Protein AF-A0A7K0V5Z5-F1 (afdb_monomer)

Radius of gyration: 13.54 Å; Cα contacts (8 Å, |Δi|>4): 102; chains: 1; bounding box: 31×23×39 Å

Nearest PDB structures (foldseek):
  4yk4-assembly2_C  TM=2.910E-01  e=9.920E+00  Homo sapiens

Foldseek 3Di:
DPPDDPVRVCVVQVWDADPPFKFTKDWDDDDPVGTDMDTDHDPPIGGDDDDDPDDDDDADDDDAWDFDWDDDPHTDTDTHHD

Structure (mmCIF, N/CA/C/O backbone):
data_AF-A0A7K0V5Z5-F1
#
_entry.id   AF-A0A7K0V5Z5-F1
#
loop_
_atom_site.group_PDB
_atom_site.id
_atom_site.type_symbol
_atom_site.label_atom_id
_atom_site.label_alt_id
_atom_site.label_comp_id
_atom_site.label_asym_id
_atom_site.label_entity_id
_atom_site.label_seq_id
_atom_site.pdbx_PDB_ins_code
_atom_site.Cartn_x
_atom_site.Cartn_y
_atom_site.Cartn_z
_atom_site.occupancy
_atom_site.B_iso_or_equiv
_atom_site.auth_seq_id
_atom_site.auth_comp_id
_atom_site.auth_asym_id
_atom_site.auth_atom_id
_atom_site.pdbx_PDB_model_num
ATOM 1 N N . MET A 1 1 ? -10.455 -8.472 12.028 1.00 53.75 1 MET A N 1
ATOM 2 C CA . MET A 1 1 ? -9.496 -7.648 12.800 1.00 53.75 1 MET A CA 1
ATOM 3 C C . MET A 1 1 ? -10.259 -6.395 13.229 1.00 53.75 1 MET A C 1
ATOM 5 O O . MET A 1 1 ? -9.868 -5.283 12.919 1.00 53.75 1 MET A O 1
ATOM 9 N N . ASP A 1 2 ? -11.416 -6.574 13.874 1.00 59.12 2 ASP A N 1
ATOM 10 C CA . ASP A 1 2 ? -12.509 -5.582 13.786 1.00 59.12 2 ASP A CA 1
ATOM 11 C C . ASP A 1 2 ? -12.530 -4.628 14.989 1.00 59.12 2 ASP A C 1
ATOM 13 O O . ASP A 1 2 ? -13.559 -4.051 15.326 1.00 59.12 2 ASP A O 1
ATOM 17 N N . SER A 1 3 ? -11.397 -4.503 15.682 1.00 78.31 3 SER A N 1
ATOM 18 C CA . SER A 1 3 ? -11.316 -3.839 16.985 1.00 78.31 3 SER A CA 1
ATOM 19 C C . SER A 1 3 ? -10.336 -2.671 17.052 1.00 78.31 3 SER A C 1
ATOM 21 O O . SER A 1 3 ? -10.291 -2.021 18.092 1.00 78.31 3 SER A O 1
ATOM 23 N N . LEU A 1 4 ? -9.546 -2.409 16.005 1.00 90.75 4 LEU A N 1
ATOM 24 C CA . LEU A 1 4 ? -8.568 -1.316 15.992 1.00 90.75 4 LEU A CA 1
ATOM 25 C C . LEU A 1 4 ? -8.964 -0.237 14.981 1.00 90.75 4 LEU A C 1
ATOM 27 O O . LEU A 1 4 ? -9.341 -0.544 13.852 1.00 90.75 4 LEU A O 1
ATOM 31 N N . THR A 1 5 ? -8.854 1.027 15.386 1.00 94.69 5 THR A N 1
ATOM 32 C CA . THR A 1 5 ? -8.945 2.179 14.478 1.00 94.69 5 THR A CA 1
ATOM 33 C C . THR A 1 5 ? -7.678 2.298 13.629 1.00 94.69 5 THR A C 1
ATOM 35 O O . THR A 1 5 ? -6.630 1.767 14.002 1.00 94.69 5 THR A O 1
ATOM 38 N N . ALA A 1 6 ? -7.731 3.051 12.524 1.00 95.38 6 ALA A N 1
ATOM 39 C CA . ALA A 1 6 ? -6.555 3.342 11.700 1.00 95.38 6 ALA A CA 1
ATOM 40 C C . ALA A 1 6 ? -5.384 3.891 12.538 1.00 95.38 6 ALA A C 1
ATOM 42 O O . ALA A 1 6 ? -4.269 3.383 12.460 1.00 95.38 6 ALA A O 1
ATOM 43 N N . ALA A 1 7 ? -5.658 4.854 13.424 1.00 96.19 7 ALA A N 1
ATOM 44 C CA . ALA A 1 7 ? -4.653 5.429 14.318 1.00 96.19 7 ALA A CA 1
ATOM 45 C C . ALA A 1 7 ? -4.030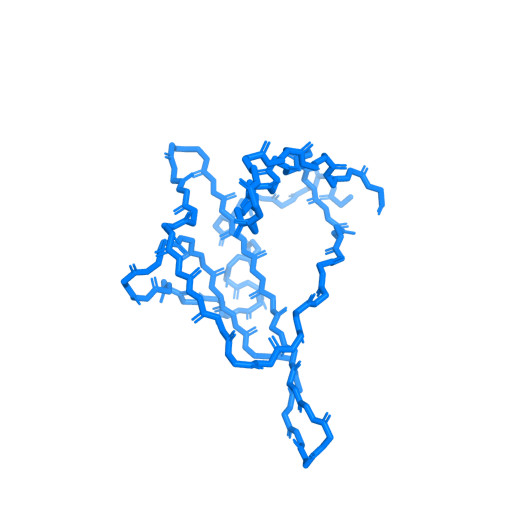 4.397 15.276 1.00 96.19 7 ALA A C 1
ATOM 47 O O . ALA A 1 7 ? -2.826 4.441 15.523 1.00 96.19 7 ALA A O 1
ATOM 48 N N . GLN A 1 8 ? -4.825 3.455 15.800 1.00 97.06 8 GLN A N 1
ATOM 49 C CA . GLN A 1 8 ? -4.305 2.370 16.637 1.00 97.06 8 GLN A CA 1
ATOM 50 C C . GLN A 1 8 ? -3.421 1.421 15.827 1.00 97.06 8 GLN A C 1
ATOM 52 O O . GLN A 1 8 ? -2.337 1.084 16.284 1.00 97.06 8 GLN A O 1
ATOM 57 N N . VAL A 1 9 ? -3.827 1.044 14.610 1.00 96.69 9 VAL A N 1
ATOM 58 C CA . VAL A 1 9 ? -2.996 0.210 13.725 1.00 96.69 9 VAL A CA 1
ATOM 59 C C . VAL A 1 9 ? -1.670 0.903 13.402 1.00 96.69 9 VAL A C 1
ATOM 61 O O . VAL A 1 9 ? -0.618 0.277 13.512 1.00 96.69 9 VAL A O 1
ATOM 64 N N . CYS A 1 10 ? -1.694 2.200 13.076 1.00 97.50 10 CYS A N 1
ATOM 65 C CA . CYS A 1 10 ? -0.476 2.974 12.841 1.00 97.50 10 CYS A CA 1
ATOM 66 C C . CYS A 1 10 ? 0.447 2.989 14.063 1.00 97.50 10 CYS A C 1
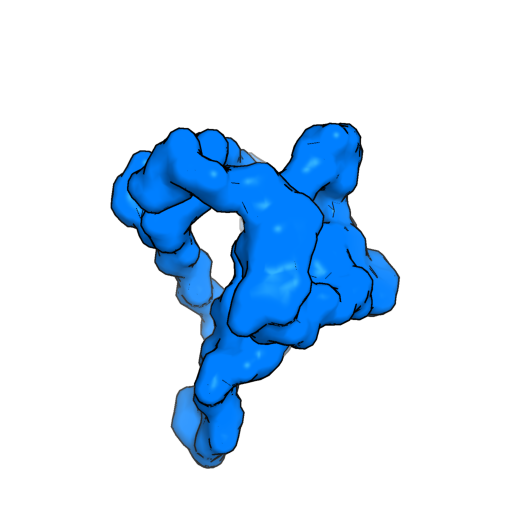ATOM 68 O O . CYS A 1 10 ? 1.654 2.833 13.906 1.00 97.50 10 CYS A O 1
ATOM 70 N N . ALA A 1 11 ? -0.101 3.146 15.270 1.00 97.38 11 ALA A N 1
ATOM 71 C CA . ALA A 1 11 ? 0.689 3.138 16.497 1.00 97.38 11 ALA A CA 1
ATOM 72 C C . ALA A 1 11 ? 1.306 1.757 16.785 1.00 97.38 11 ALA A C 1
ATOM 74 O O . ALA A 1 11 ? 2.501 1.672 17.056 1.00 97.38 11 ALA A O 1
ATOM 75 N N . GLU A 1 12 ? 0.519 0.683 16.682 1.00 96.81 12 GLU A N 1
ATOM 76 C CA . GLU A 1 12 ? 0.967 -0.695 16.944 1.00 96.81 12 GLU A CA 1
ATOM 77 C C . GLU A 1 12 ? 2.029 -1.167 15.937 1.00 96.81 12 GLU A C 1
ATOM 79 O O . GLU A 1 12 ? 2.976 -1.861 16.302 1.00 96.81 12 GLU 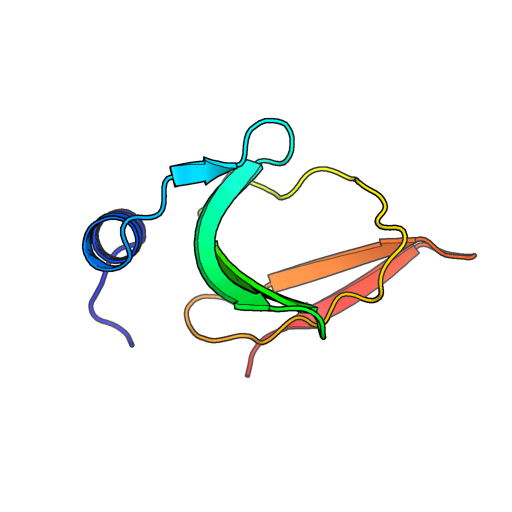A O 1
ATOM 84 N N . LEU A 1 13 ? 1.896 -0.772 14.666 1.00 96.50 13 LEU A N 1
ATOM 85 C CA . LEU A 1 13 ? 2.823 -1.148 13.592 1.00 96.50 13 LEU A CA 1
ATOM 86 C C . LEU A 1 13 ? 3.916 -0.099 13.329 1.00 96.50 13 LEU A C 1
ATOM 88 O O . LEU A 1 13 ? 4.723 -0.279 12.420 1.00 96.50 13 LEU A O 1
ATOM 92 N N . ASN A 1 14 ? 3.957 0.981 14.117 1.00 97.38 14 ASN A N 1
ATOM 93 C CA . ASN A 1 14 ? 4.875 2.110 13.951 1.00 97.38 14 ASN A CA 1
ATOM 94 C C . ASN A 1 14 ? 4.876 2.702 12.522 1.00 97.38 14 ASN A C 1
ATOM 96 O O . ASN A 1 14 ? 5.931 3.028 11.971 1.00 97.38 14 ASN A O 1
ATOM 100 N N . LEU A 1 15 ? 3.691 2.829 11.916 1.00 98.31 15 LEU A N 1
ATOM 101 C CA . LEU A 1 15 ? 3.539 3.390 10.574 1.00 98.31 15 LEU A CA 1
ATOM 102 C C . LEU A 1 15 ? 3.737 4.906 10.594 1.00 98.31 15 LEU A C 1
ATOM 104 O O . LEU A 1 15 ? 3.289 5.597 11.510 1.00 98.31 15 LEU A O 1
ATOM 108 N N . GLN A 1 16 ? 4.369 5.423 9.549 1.00 98.12 16 GLN A N 1
ATOM 109 C CA . GLN A 1 16 ? 4.631 6.845 9.343 1.00 98.12 16 GLN A CA 1
ATOM 110 C C . GLN A 1 16 ? 3.990 7.310 8.031 1.00 98.12 16 GLN A C 1
ATOM 112 O O . GLN A 1 16 ? 3.762 6.477 7.154 1.00 98.12 16 GLN A O 1
ATOM 117 N N . PRO A 1 17 ? 3.702 8.609 7.857 1.00 97.62 17 PRO A N 1
ATOM 118 C CA . PRO A 1 17 ? 3.207 9.118 6.581 1.00 97.62 17 PRO A CA 1
ATOM 119 C C . PRO A 1 17 ? 4.158 8.776 5.426 1.00 97.62 17 PRO A C 1
ATOM 121 O O . PRO A 1 17 ? 5.378 8.900 5.570 1.00 97.62 17 PRO A O 1
ATOM 124 N N . LEU A 1 18 ? 3.609 8.352 4.287 1.00 97.06 18 LEU A N 1
ATOM 125 C CA . LEU A 1 18 ? 4.377 8.127 3.063 1.00 97.06 18 LEU A CA 1
ATOM 126 C C . LEU A 1 18 ? 4.451 9.433 2.262 1.00 97.06 18 LEU A C 1
ATOM 128 O O . LEU A 1 18 ? 3.488 9.856 1.619 1.00 97.06 18 LEU A O 1
ATOM 132 N N . GLU A 1 19 ? 5.590 10.116 2.362 1.00 94.19 19 GLU A N 1
ATOM 133 C CA . GLU A 1 19 ? 5.789 11.432 1.754 1.00 94.19 19 GLU A CA 1
ATOM 134 C C . GLU A 1 19 ? 5.698 11.367 0.222 1.00 94.19 19 GLU A C 1
ATOM 136 O O . GLU A 1 19 ? 6.369 10.565 -0.419 1.00 94.19 19 GLU A O 1
ATOM 141 N N . GLY A 1 20 ? 4.871 12.235 -0.366 1.00 91.31 20 GLY A N 1
ATOM 142 C CA . GLY A 1 20 ? 4.699 12.348 -1.819 1.00 91.31 20 GLY A CA 1
ATOM 143 C C . GLY A 1 20 ? 3.642 11.420 -2.424 1.00 91.31 20 GLY A C 1
ATOM 144 O O . GLY A 1 20 ? 3.113 11.751 -3.483 1.00 91.31 20 GLY A O 1
ATOM 145 N N . GLU A 1 21 ? 3.279 10.330 -1.742 1.00 93.94 21 GLU A N 1
ATOM 146 C CA . GLU A 1 21 ? 2.288 9.364 -2.236 1.00 93.94 21 GLU A CA 1
ATOM 147 C C . GLU A 1 21 ? 0.973 9.394 -1.452 1.00 93.94 21 GLU A C 1
ATOM 149 O O . GLU A 1 21 ? -0.075 9.228 -2.057 1.00 93.94 21 GLU A O 1
ATOM 154 N N . GLY A 1 22 ? 0.993 9.658 -0.144 1.00 96.19 22 GLY A N 1
ATOM 155 C CA . GLY A 1 22 ? -0.198 9.545 0.706 1.00 96.19 22 GLY A CA 1
ATOM 156 C C . GLY A 1 22 ? -0.327 8.163 1.349 1.00 96.19 22 GLY A C 1
ATOM 157 O O . GLY A 1 22 ? 0.348 7.207 0.970 1.00 96.19 22 GLY A O 1
ATOM 158 N N . GLY A 1 23 ? -1.166 8.064 2.377 1.00 97.62 23 GLY A N 1
ATOM 159 C CA . GLY A 1 23 ? -1.232 6.908 3.260 1.00 97.62 23 GLY A CA 1
ATOM 160 C C . GLY A 1 23 ? -0.115 6.852 4.308 1.00 97.62 23 GLY A C 1
ATOM 161 O O . GLY A 1 23 ? 0.739 7.732 4.450 1.00 97.62 23 GLY A O 1
ATOM 162 N N . MET A 1 24 ? -0.157 5.774 5.080 1.00 98.38 24 MET A N 1
ATOM 163 C CA . MET A 1 24 ? 0.744 5.439 6.173 1.00 98.38 24 MET A CA 1
ATOM 164 C C . MET A 1 24 ? 1.478 4.154 5.815 1.00 98.38 24 MET A C 1
ATOM 166 O O . MET A 1 24 ? 0.858 3.193 5.363 1.00 98.38 24 MET A O 1
ATOM 170 N N . TRP A 1 25 ? 2.782 4.102 6.057 1.00 98.31 25 TRP A N 1
ATOM 171 C CA . TRP A 1 25 ? 3.602 2.957 5.691 1.00 98.31 25 TRP A CA 1
ATOM 172 C C . TRP A 1 25 ? 4.604 2.570 6.779 1.00 98.31 25 TRP A C 1
ATOM 174 O O . TRP A 1 25 ? 4.955 3.371 7.646 1.00 98.31 25 TRP A O 1
ATOM 184 N N . GLY A 1 26 ? 5.088 1.331 6.720 1.00 97.75 26 GLY A N 1
ATOM 185 C CA . GLY A 1 26 ? 6.173 0.855 7.576 1.00 97.75 26 GLY A CA 1
ATOM 186 C C . GLY A 1 26 ? 6.818 -0.421 7.029 1.00 97.75 26 GLY A C 1
ATOM 187 O O . GLY A 1 26 ? 6.106 -1.282 6.514 1.00 97.75 26 GLY A O 1
ATOM 188 N N . PRO A 1 27 ? 8.150 -0.579 7.107 1.00 96.69 27 PRO A N 1
ATOM 189 C CA . PRO A 1 27 ? 8.842 -1.734 6.543 1.00 96.69 27 PRO A CA 1
ATOM 190 C C . PRO A 1 27 ? 8.608 -3.010 7.364 1.00 96.69 27 PRO A C 1
ATOM 192 O O . PRO A 1 27 ? 8.643 -2.985 8.592 1.00 96.69 27 PRO A O 1
ATOM 195 N N . ILE A 1 28 ? 8.448 -4.143 6.677 1.00 95.62 28 ILE A N 1
ATOM 196 C CA . ILE A 1 28 ? 8.357 -5.481 7.284 1.00 95.62 28 ILE A CA 1
ATOM 197 C C . ILE A 1 28 ? 9.686 -6.223 7.116 1.00 95.62 28 ILE A C 1
ATOM 199 O O . ILE A 1 28 ? 10.273 -6.702 8.084 1.00 95.62 28 ILE A O 1
ATOM 203 N N . ASN A 1 29 ? 10.175 -6.316 5.877 1.00 94.31 29 ASN A N 1
ATOM 204 C CA . ASN A 1 29 ? 11.430 -6.981 5.535 1.00 94.31 29 ASN A CA 1
ATOM 205 C C . ASN A 1 29 ? 12.078 -6.310 4.317 1.00 94.31 29 ASN A C 1
ATOM 207 O O . ASN A 1 29 ? 11.377 -5.840 3.421 1.00 94.31 29 ASN A O 1
ATOM 211 N N . ARG A 1 30 ? 13.413 -6.315 4.264 1.00 95.50 30 ARG A N 1
ATOM 212 C CA . ARG A 1 30 ? 14.207 -5.865 3.117 1.00 95.50 30 ARG A CA 1
ATOM 213 C C . ARG A 1 30 ? 15.470 -6.709 3.005 1.00 95.50 30 ARG A C 1
ATOM 215 O O . ARG A 1 30 ? 16.258 -6.768 3.944 1.00 95.50 30 ARG A O 1
ATOM 222 N N . ASN A 1 31 ? 15.662 -7.345 1.858 1.00 94.31 31 ASN A N 1
ATOM 223 C CA . ASN A 1 31 ? 16.846 -8.136 1.545 1.00 94.31 31 ASN A CA 1
ATOM 224 C C . ASN A 1 31 ? 17.197 -8.014 0.051 1.00 94.31 31 ASN A C 1
ATOM 226 O O . ASN A 1 31 ? 16.592 -7.229 -0.676 1.00 94.31 31 ASN A O 1
ATOM 230 N N . GLU A 1 32 ? 18.189 -8.779 -0.400 1.00 94.06 32 GLU A N 1
ATOM 231 C CA . GLU A 1 32 ? 18.669 -8.753 -1.790 1.00 94.06 32 GLU A CA 1
ATOM 232 C C . GLU A 1 32 ? 17.619 -9.208 -2.815 1.00 94.06 32 GLU A C 1
ATOM 234 O O . GLU A 1 32 ? 17.727 -8.875 -3.989 1.00 94.06 32 GLU A O 1
ATOM 239 N N . SER A 1 33 ? 16.608 -9.970 -2.393 1.00 92.38 33 SER A N 1
ATOM 240 C CA . SER A 1 33 ? 15.551 -10.487 -3.269 1.00 92.38 33 SER A CA 1
ATOM 241 C C . SER A 1 33 ? 14.318 -9.587 -3.331 1.00 92.38 33 SER A C 1
ATOM 243 O O . SER A 1 33 ? 13.451 -9.821 -4.167 1.00 92.38 33 SER A O 1
ATOM 245 N N . GLY A 1 34 ? 14.209 -8.588 -2.452 1.00 93.56 34 GLY A N 1
ATOM 246 C CA . GLY A 1 34 ? 13.083 -7.664 -2.446 1.00 93.56 34 GLY A CA 1
ATOM 247 C C . GLY A 1 34 ? 12.799 -7.047 -1.083 1.00 93.56 34 GLY A C 1
ATOM 248 O O . GLY A 1 34 ? 13.547 -7.195 -0.110 1.00 93.56 34 GLY A O 1
ATOM 249 N N . ASN A 1 35 ? 11.686 -6.327 -1.019 1.00 95.62 35 ASN A N 1
ATOM 250 C CA . ASN A 1 35 ? 11.212 -5.690 0.196 1.00 95.62 35 ASN A CA 1
ATOM 251 C C . ASN A 1 35 ? 9.691 -5.835 0.340 1.00 95.62 35 ASN A C 1
ATOM 253 O O . ASN A 1 35 ? 9.001 -6.258 -0.581 1.00 95.62 35 ASN A O 1
ATOM 257 N N . SER A 1 36 ? 9.198 -5.566 1.544 1.00 97.38 36 SER A N 1
ATOM 258 C CA . SER A 1 36 ? 7.775 -5.591 1.875 1.00 97.38 36 SER A CA 1
ATOM 259 C C . SER A 1 36 ? 7.487 -4.539 2.932 1.00 97.38 36 SER A C 1
ATOM 261 O O . SER A 1 36 ? 8.305 -4.310 3.832 1.00 97.38 36 SER A O 1
ATOM 263 N N . ILE A 1 37 ? 6.320 -3.920 2.821 1.00 97.69 37 ILE A N 1
ATOM 264 C CA . ILE A 1 37 ? 5.841 -2.881 3.725 1.00 97.69 37 ILE A CA 1
ATOM 265 C C . ILE A 1 37 ? 4.411 -3.203 4.156 1.00 97.69 37 ILE A C 1
ATOM 267 O O . ILE A 1 37 ? 3.680 -3.901 3.453 1.00 97.69 37 ILE A O 1
ATOM 271 N N . TYR A 1 38 ? 4.003 -2.665 5.298 1.00 98.12 38 TYR A N 1
ATOM 272 C CA . TYR A 1 38 ? 2.601 -2.369 5.538 1.00 98.12 38 TYR A CA 1
ATOM 273 C C . TYR A 1 38 ? 2.265 -1.043 4.870 1.00 98.12 38 TYR A C 1
ATOM 275 O O . TYR A 1 38 ? 3.058 -0.104 4.936 1.00 98.12 38 TYR A O 1
ATOM 283 N N . PHE A 1 39 ? 1.075 -0.975 4.284 1.00 97.94 39 PHE A N 1
ATOM 284 C CA . PHE A 1 39 ? 0.466 0.246 3.781 1.00 97.94 39 PHE A CA 1
ATOM 285 C C . PHE A 1 39 ? -0.966 0.338 4.316 1.00 97.94 39 PHE A C 1
ATOM 287 O O . PHE A 1 39 ? -1.699 -0.653 4.318 1.00 97.94 39 PHE A O 1
ATOM 294 N N . LEU A 1 40 ? -1.354 1.515 4.799 1.00 97.69 40 LEU A N 1
ATOM 295 C CA . LEU A 1 40 ? -2.676 1.803 5.341 1.00 97.69 40 LEU A CA 1
ATOM 296 C C . LEU A 1 40 ? -3.127 3.182 4.868 1.00 97.69 40 LEU A C 1
ATOM 298 O O . LEU A 1 40 ? -2.359 4.134 4.904 1.00 97.69 40 LEU A O 1
ATOM 302 N N . MET A 1 41 ? -4.396 3.315 4.502 1.00 96.31 41 MET A N 1
ATOM 303 C CA . MET A 1 41 ? -5.017 4.605 4.202 1.00 96.31 41 MET A CA 1
ATOM 304 C C . MET A 1 41 ? -6.408 4.680 4.832 1.00 96.31 41 MET A C 1
ATOM 306 O O . MET A 1 41 ? -7.073 3.658 5.018 1.00 96.31 41 ME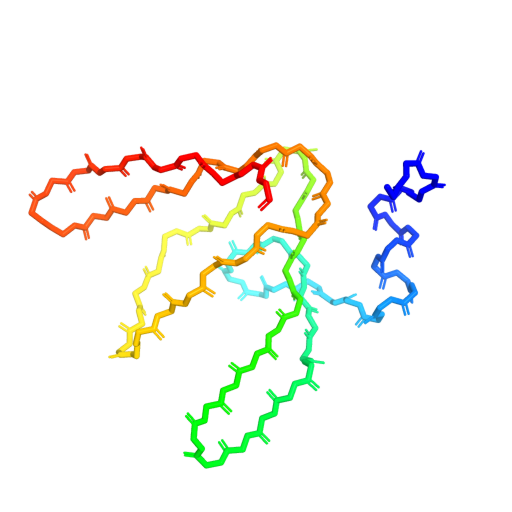T A O 1
ATOM 310 N N . GLU A 1 42 ? -6.846 5.890 5.164 1.00 95.19 42 GLU A N 1
ATOM 311 C CA . GLU A 1 42 ? -8.175 6.178 5.705 1.00 95.19 42 GLU A CA 1
ATOM 312 C C . GLU A 1 42 ? -8.791 7.340 4.919 1.00 95.19 42 GLU A C 1
ATOM 314 O O . GLU A 1 42 ? -8.110 8.308 4.594 1.00 95.19 42 GLU A O 1
ATOM 319 N N . SER A 1 43 ? -10.086 7.258 4.604 1.00 94.31 43 SER A N 1
ATOM 320 C CA . SER A 1 43 ? -10.785 8.321 3.873 1.00 94.31 43 SER A CA 1
ATOM 321 C C . SER A 1 43 ? -10.648 9.673 4.596 1.00 94.31 43 SER A C 1
ATOM 323 O O . SER A 1 43 ? -10.913 9.737 5.797 1.00 94.31 43 SER A O 1
ATOM 325 N N . PRO A 1 44 ? -10.350 10.776 3.884 1.00 9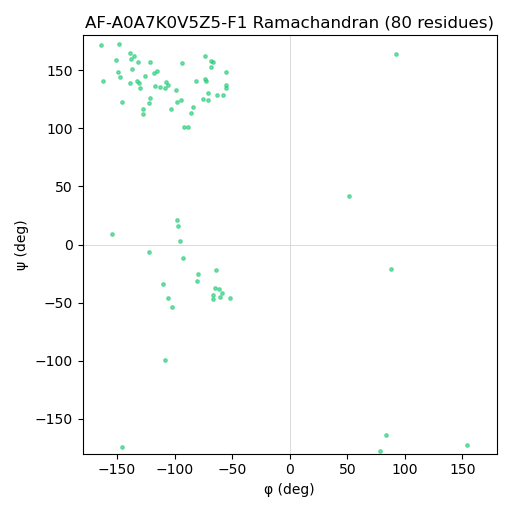5.00 44 PRO A N 1
ATOM 326 C CA . PRO A 1 44 ? -10.393 10.926 2.424 1.00 95.00 44 PRO A CA 1
ATOM 327 C C . PRO A 1 44 ? -9.038 10.742 1.710 1.00 95.00 44 PRO A C 1
ATOM 329 O O . PRO A 1 44 ? -8.906 11.183 0.570 1.00 95.00 44 PRO A O 1
ATOM 332 N N . ASP A 1 45 ? -8.038 10.156 2.369 1.00 95.94 45 ASP A N 1
ATOM 333 C CA . ASP A 1 45 ? -6.695 9.977 1.811 1.00 95.94 45 ASP A CA 1
ATOM 334 C C . ASP A 1 45 ? -6.663 8.958 0.655 1.00 95.94 45 ASP A C 1
ATOM 336 O O . ASP A 1 45 ? -7.551 8.108 0.527 1.00 95.94 45 ASP A O 1
ATOM 340 N N . PHE A 1 46 ? -5.638 9.046 -0.192 1.00 96.75 46 PHE A N 1
ATOM 341 C CA . PHE A 1 46 ? -5.417 8.148 -1.327 1.00 96.75 46 PHE A CA 1
ATOM 342 C C . PHE A 1 46 ? -3.923 8.019 -1.647 1.00 96.75 46 PHE A C 1
ATOM 344 O O . PHE A 1 46 ? -3.139 8.901 -1.315 1.00 96.75 46 PHE A O 1
ATOM 351 N N . SER A 1 47 ? -3.541 6.938 -2.336 1.00 97.25 47 SER A N 1
ATOM 352 C CA . SER A 1 47 ? -2.198 6.801 -2.915 1.00 97.25 47 SER A CA 1
ATOM 353 C C . SER A 1 47 ? -2.146 7.501 -4.276 1.00 97.25 47 SER A C 1
ATOM 355 O O . SER A 1 47 ? -2.904 7.169 -5.192 1.00 97.25 47 SER A O 1
ATOM 357 N N . ALA A 1 48 ? -1.298 8.519 -4.392 1.00 97.19 48 ALA A N 1
ATOM 358 C CA . ALA A 1 48 ? -1.078 9.286 -5.603 1.00 97.19 48 ALA A CA 1
ATOM 359 C C . ALA A 1 48 ? -0.376 8.446 -6.676 1.00 97.19 48 ALA A C 1
ATOM 361 O O . ALA A 1 48 ? 0.388 7.527 -6.388 1.00 97.19 48 ALA A O 1
ATOM 362 N N . TRP A 1 49 ? -0.622 8.799 -7.936 1.00 97.06 49 TRP A N 1
ATOM 363 C CA . TRP A 1 49 ? -0.031 8.120 -9.083 1.0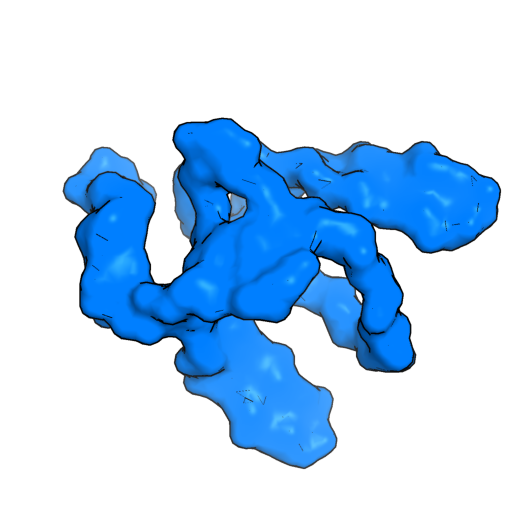0 97.06 49 TRP A CA 1
ATOM 364 C C . TRP A 1 49 ? 1.496 8.137 -9.039 1.00 97.06 49 TRP A C 1
ATOM 366 O O . TRP A 1 49 ? 2.111 9.200 -8.961 1.00 97.06 49 TRP A O 1
ATOM 376 N N . HIS A 1 50 ? 2.089 6.960 -9.184 1.00 95.50 50 HIS A N 1
ATOM 377 C CA . HIS A 1 50 ? 3.524 6.769 -9.312 1.00 95.50 50 HIS A CA 1
ATOM 378 C C . HIS A 1 50 ? 3.809 5.552 -10.201 1.00 95.50 50 HIS A C 1
ATOM 380 O O . HIS A 1 50 ? 2.899 4.838 -10.625 1.00 95.50 50 HIS A O 1
ATOM 386 N N . VAL A 1 51 ? 5.083 5.359 -10.534 1.00 94.62 51 VAL A N 1
ATOM 387 C CA . VAL A 1 51 ? 5.570 4.224 -11.319 1.00 94.62 51 VAL A CA 1
ATOM 388 C C . VAL A 1 51 ? 6.789 3.639 -10.619 1.00 94.62 51 VAL A C 1
ATOM 390 O O . VAL A 1 51 ? 7.612 4.388 -10.093 1.00 94.62 51 VAL A O 1
ATOM 393 N N . LEU A 1 52 ? 6.892 2.314 -10.621 1.00 92.25 52 LEU A N 1
ATOM 394 C CA . LEU A 1 52 ? 8.025 1.566 -10.084 1.00 92.25 52 LEU A CA 1
ATOM 395 C C . LEU A 1 52 ? 8.731 0.830 -11.225 1.00 92.25 52 LEU A C 1
ATOM 397 O O . LEU A 1 52 ? 8.098 0.455 -12.215 1.00 92.25 52 LEU A O 1
ATOM 401 N N . GLU A 1 53 ? 10.044 0.639 -11.099 1.00 94.00 53 GLU A N 1
ATOM 402 C CA . GLU A 1 53 ? 10.809 -0.186 -12.045 1.00 94.00 53 GLU A CA 1
ATOM 403 C C . GLU A 1 53 ? 10.629 -1.682 -11.739 1.00 94.00 53 GLU A C 1
ATOM 405 O O . GLU A 1 53 ? 10.744 -2.534 -12.622 1.00 94.00 53 GLU A O 1
ATOM 410 N N . GLU A 1 54 ? 10.320 -2.004 -10.485 1.00 92.81 54 GLU A N 1
ATOM 411 C CA . GLU A 1 54 ? 10.090 -3.350 -9.987 1.00 92.81 54 GLU A CA 1
ATOM 412 C C . GLU A 1 54 ? 8.609 -3.750 -10.018 1.00 92.81 54 GLU A C 1
ATOM 414 O O . GLU A 1 54 ? 7.697 -2.927 -9.962 1.00 92.81 54 GLU A O 1
ATOM 419 N N . SER A 1 55 ? 8.355 -5.061 -10.065 1.00 94.00 55 SER A N 1
ATOM 420 C CA . SER A 1 55 ? 7.003 -5.591 -9.886 1.00 94.00 55 SER A CA 1
ATOM 421 C C . SER A 1 55 ? 6.553 -5.447 -8.437 1.00 94.00 55 SER A C 1
ATOM 423 O O . SER A 1 55 ? 7.235 -5.906 -7.521 1.00 94.00 55 SER A O 1
ATOM 425 N N . GLU A 1 56 ? 5.361 -4.898 -8.243 1.00 95.69 56 GLU A N 1
ATOM 426 C CA . GLU A 1 56 ? 4.732 -4.769 -6.935 1.00 95.69 56 GLU A CA 1
ATOM 427 C C . GLU A 1 56 ? 3.573 -5.762 -6.789 1.00 95.69 56 GLU A C 1
ATOM 429 O O . GLU A 1 56 ? 2.806 -6.004 -7.721 1.00 95.69 56 GLU A O 1
ATOM 434 N N . THR A 1 57 ? 3.445 -6.373 -5.611 1.00 95.38 57 THR A N 1
ATOM 435 C CA . THR A 1 57 ? 2.344 -7.287 -5.284 1.00 95.38 57 THR A CA 1
ATOM 436 C C . THR A 1 57 ? 1.588 -6.767 -4.074 1.00 95.38 57 THR A C 1
ATOM 438 O O . THR A 1 57 ? 2.170 -6.567 -3.012 1.00 95.38 57 THR A O 1
ATOM 441 N N . TRP A 1 58 ? 0.273 -6.624 -4.225 1.00 96.62 58 TRP A N 1
ATOM 442 C CA . TRP A 1 58 ? -0.621 -6.170 -3.167 1.00 96.62 58 TRP A CA 1
ATOM 443 C C . TRP A 1 58 ? -1.324 -7.350 -2.492 1.00 96.62 58 TRP A C 1
ATOM 445 O O . TRP A 1 58 ? -1.881 -8.222 -3.162 1.00 96.62 58 TRP A O 1
ATOM 455 N N . LEU A 1 59 ? -1.340 -7.352 -1.158 1.00 95.94 59 LEU A N 1
ATOM 456 C CA . LEU A 1 59 ? -2.084 -8.307 -0.338 1.00 95.94 59 LEU A CA 1
ATOM 457 C C . LEU A 1 59 ? -3.041 -7.540 0.579 1.00 95.94 59 LEU A C 1
ATOM 459 O O . LEU A 1 59 ? -2.608 -6.702 1.368 1.00 95.94 59 LEU A O 1
ATOM 463 N N . HIS A 1 60 ? -4.341 -7.825 0.484 1.00 96.19 60 HIS A N 1
ATOM 464 C CA . HIS A 1 60 ? -5.329 -7.251 1.399 1.00 96.19 60 HIS A CA 1
ATOM 465 C C . HIS A 1 60 ? -5.233 -7.962 2.754 1.00 96.19 60 HIS A C 1
ATOM 467 O O . HIS A 1 60 ? -5.280 -9.186 2.816 1.00 96.19 60 HIS A O 1
ATOM 473 N N . ILE A 1 61 ? -5.041 -7.201 3.834 1.00 94.38 61 ILE A N 1
ATOM 474 C CA . ILE A 1 61 ? -4.872 -7.760 5.188 1.00 94.38 61 ILE A CA 1
ATOM 475 C C . ILE A 1 61 ? -6.129 -7.556 6.038 1.00 94.38 61 ILE A C 1
ATOM 477 O O . ILE A 1 61 ? -6.557 -8.463 6.753 1.00 94.38 61 ILE A O 1
ATOM 481 N N . ALA A 1 62 ? -6.698 -6.350 6.016 1.00 93.62 62 ALA A N 1
ATOM 482 C CA . ALA A 1 62 ? -7.836 -5.967 6.843 1.00 93.62 62 ALA A CA 1
ATOM 483 C C . ALA A 1 62 ? -8.494 -4.682 6.318 1.00 93.62 62 ALA A C 1
ATOM 485 O O . ALA A 1 62 ? -7.947 -3.988 5.463 1.00 93.62 62 ALA A O 1
ATOM 486 N N . GLY A 1 63 ? -9.648 -4.334 6.892 1.00 93.44 63 GLY A N 1
ATOM 487 C CA . GLY A 1 63 ? -10.359 -3.094 6.588 1.00 93.44 63 GLY A CA 1
ATOM 488 C C . GLY A 1 63 ? -11.249 -3.190 5.350 1.00 93.44 63 GLY A C 1
ATOM 489 O O . GLY A 1 63 ? -11.605 -4.277 4.894 1.00 93.44 63 GLY A O 1
ATOM 490 N N . ALA A 1 64 ? -11.655 -2.028 4.839 1.00 94.56 64 ALA A N 1
ATOM 491 C CA . ALA A 1 64 ? -12.481 -1.941 3.641 1.00 94.56 64 ALA A CA 1
ATOM 492 C C . ALA A 1 64 ? -11.717 -2.429 2.391 1.00 94.56 64 ALA A C 1
ATOM 494 O O . ALA A 1 64 ? -10.483 -2.409 2.375 1.00 94.56 64 ALA A O 1
ATOM 495 N N . PRO A 1 65 ? -12.428 -2.856 1.332 1.00 96.00 65 PRO A N 1
ATOM 496 C CA . PRO A 1 65 ? -11.816 -3.104 0.034 1.00 96.00 65 PRO A CA 1
ATOM 497 C C . PRO A 1 65 ? -11.062 -1.887 -0.510 1.00 96.00 65 PRO A C 1
ATOM 499 O O . PRO A 1 65 ? -11.482 -0.748 -0.302 1.00 96.00 65 PRO A O 1
ATOM 502 N N . VAL A 1 66 ? -9.999 -2.137 -1.272 1.00 95.94 66 VAL A N 1
ATOM 503 C CA . VAL A 1 66 ? -9.208 -1.104 -1.954 1.00 95.94 66 VAL A CA 1
ATOM 504 C C . VAL A 1 66 ? -9.463 -1.163 -3.455 1.00 95.94 66 VAL A C 1
ATOM 506 O O . VAL A 1 66 ? -9.442 -2.241 -4.046 1.00 95.94 66 VAL A O 1
ATOM 509 N N . ALA A 1 67 ? -9.677 -0.000 -4.071 1.00 97.31 67 ALA A N 1
ATOM 510 C CA . ALA A 1 67 ? -9.688 0.152 -5.521 1.00 97.31 67 ALA A CA 1
ATOM 511 C C . ALA A 1 67 ? -8.279 0.524 -6.007 1.00 97.31 67 ALA A C 1
ATOM 513 O O . ALA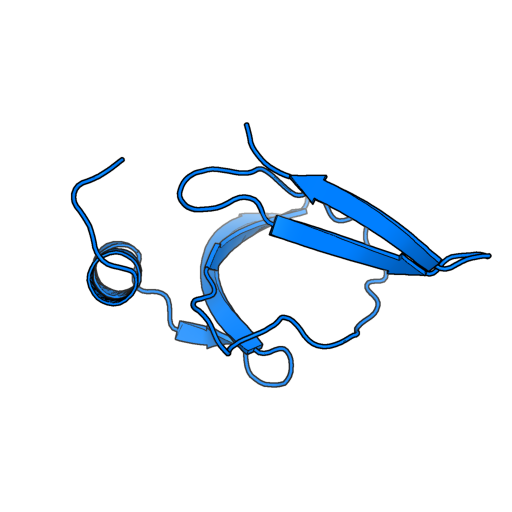 A 1 67 ? -7.863 1.679 -5.898 1.00 97.31 67 ALA A O 1
ATOM 514 N N . LEU A 1 68 ? -7.547 -0.453 -6.537 1.00 96.88 68 LEU A N 1
ATOM 515 C CA . LEU A 1 68 ? -6.235 -0.246 -7.136 1.00 96.88 68 LEU A CA 1
ATOM 516 C C . LEU A 1 68 ? -6.418 0.166 -8.598 1.00 96.88 68 LEU A C 1
ATOM 518 O O . LEU A 1 68 ? -6.907 -0.614 -9.415 1.00 96.88 68 LEU A O 1
ATOM 522 N N . HIS A 1 69 ? -6.048 1.403 -8.907 1.00 97.56 69 HIS A N 1
ATOM 523 C CA . HIS A 1 69 ? -6.107 1.938 -10.260 1.00 97.56 69 HIS A CA 1
ATOM 524 C C . HIS A 1 69 ? -4.737 1.757 -10.913 1.00 97.56 69 HIS A C 1
ATOM 526 O O . HIS A 1 69 ? -3.736 2.214 -10.370 1.00 97.56 69 HIS A O 1
ATOM 532 N N . THR A 1 70 ? -4.681 1.103 -12.069 1.00 96.94 70 THR A N 1
ATOM 533 C CA . THR A 1 70 ? -3.434 0.864 -12.810 1.00 96.94 70 THR A CA 1
ATOM 534 C C . THR A 1 70 ? -3.570 1.365 -14.237 1.00 96.94 70 THR A C 1
ATOM 536 O O . THR A 1 70 ? -4.645 1.278 -14.829 1.00 96.94 70 THR A O 1
ATOM 539 N N . ILE A 1 71 ? -2.486 1.894 -14.803 1.00 95.75 71 ILE A N 1
ATOM 540 C CA . ILE A 1 71 ? -2.446 2.348 -16.196 1.00 95.75 71 ILE A CA 1
ATOM 541 C C . ILE A 1 71 ? -1.252 1.681 -16.873 1.00 95.75 71 ILE A C 1
ATOM 543 O O . ILE A 1 71 ? -0.109 1.985 -16.548 1.00 95.75 71 ILE A O 1
ATOM 547 N N . ASP A 1 72 ? -1.540 0.792 -17.821 1.00 89.50 72 ASP A N 1
ATOM 548 C CA . ASP A 1 72 ? -0.580 0.362 -18.843 1.00 89.50 72 ASP A CA 1
ATOM 549 C C . ASP A 1 72 ? -1.031 0.968 -20.181 1.00 89.50 72 ASP A C 1
ATOM 551 O O . ASP A 1 72 ? -0.883 2.169 -20.406 1.00 89.50 72 ASP A O 1
ATOM 555 N N . GLN A 1 73 ? -1.716 0.196 -21.027 1.00 93.56 73 GLN A N 1
ATOM 556 C CA . GLN A 1 73 ? -2.316 0.723 -22.258 1.00 93.56 73 GLN A CA 1
ATOM 557 C C . GLN A 1 73 ? -3.650 1.437 -22.010 1.00 93.56 73 GLN A C 1
ATOM 559 O O . GLN A 1 73 ? -3.999 2.370 -22.731 1.00 93.56 73 GLN A O 1
ATOM 564 N N . ASN A 1 74 ? -4.402 0.990 -21.001 1.00 96.19 74 ASN A N 1
ATOM 565 C CA . ASN A 1 74 ? -5.690 1.541 -20.588 1.00 96.19 74 ASN A CA 1
ATOM 566 C C . ASN A 1 74 ? -5.731 1.674 -19.063 1.00 96.19 74 ASN A C 1
ATOM 568 O O . ASN A 1 74 ? -4.959 1.023 -18.360 1.00 96.19 74 ASN A O 1
ATOM 572 N N . LEU A 1 75 ? -6.665 2.487 -18.561 1.00 96.88 75 LEU A N 1
ATOM 573 C CA . LEU A 1 75 ? -6.998 2.502 -17.140 1.00 96.88 75 LEU A CA 1
ATOM 574 C C . LEU A 1 75 ? -7.736 1.212 -16.772 1.00 96.88 75 LEU A C 1
ATOM 576 O O . LEU A 1 75 ? -8.797 0.917 -17.325 1.00 96.88 75 LEU A O 1
ATOM 580 N N . GLU A 1 76 ? -7.207 0.506 -15.786 1.00 97.50 76 GLU A N 1
ATOM 581 C CA . GLU A 1 76 ? -7.830 -0.649 -15.156 1.00 97.50 76 GLU A CA 1
ATOM 582 C C . GLU A 1 76 ? -8.076 -0.362 -13.674 1.00 97.50 76 GLU A C 1
ATOM 584 O O . GLU A 1 76 ? -7.331 0.382 -13.033 1.00 97.50 76 GLU A O 1
ATOM 589 N N . ILE A 1 77 ? -9.148 -0.940 -13.130 1.00 97.38 77 ILE A N 1
ATOM 590 C CA . ILE A 1 77 ? -9.510 -0.802 -11.719 1.00 97.38 77 ILE A CA 1
ATOM 591 C C . ILE A 1 77 ? -9.699 -2.197 -11.141 1.00 97.38 77 ILE A C 1
ATOM 593 O O . ILE A 1 77 ? -10.610 -2.928 -11.532 1.00 97.38 77 ILE A O 1
ATOM 597 N N . HIS A 1 78 ? -8.854 -2.541 -10.178 1.00 96.06 78 HIS A N 1
ATOM 598 C CA . HIS A 1 78 ? -8.874 -3.813 -9.468 1.00 96.06 78 HIS A CA 1
ATOM 599 C C . HIS A 1 78 ? -9.434 -3.601 -8.064 1.00 96.06 78 HIS A C 1
ATOM 601 O O . HIS A 1 78 ? -9.088 -2.634 -7.392 1.00 96.06 78 HIS A O 1
ATOM 607 N N . THR A 1 79 ? -10.304 -4.494 -7.592 1.00 97.50 79 THR A N 1
ATOM 608 C CA . THR A 1 79 ? -10.790 -4.457 -6.202 1.00 97.50 79 THR A CA 1
ATOM 609 C C . THR A 1 79 ? -10.089 -5.519 -5.364 1.00 97.50 79 THR A C 1
ATOM 611 O O . THR A 1 79 ? -10.268 -6.714 -5.592 1.00 97.50 79 THR A O 1
ATOM 614 N N . LEU A 1 80 ? -9.336 -5.086 -4.356 1.00 95.00 80 LEU A N 1
ATOM 615 C CA . LEU A 1 80 ? -8.657 -5.945 -3.385 1.00 95.00 80 LEU A CA 1
ATOM 616 C C . LEU A 1 80 ? -9.514 -6.040 -2.117 1.00 95.00 80 LEU A C 1
ATOM 618 O O . LEU A 1 80 ? -9.865 -5.005 -1.557 1.00 95.00 80 LEU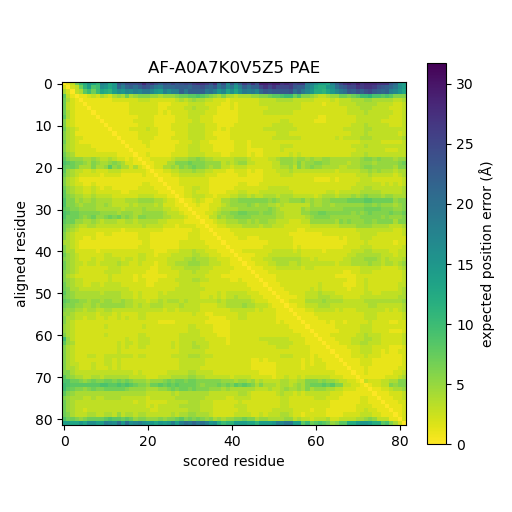 A O 1
ATOM 622 N N . SER A 1 81 ? -9.907 -7.245 -1.686 1.00 92.12 81 SER A N 1
ATOM 623 C CA . SER A 1 81 ? -10.936 -7.401 -0.634 1.00 92.12 81 SER A CA 1
ATOM 624 C C . SER A 1 81 ? -10.893 -8.692 0.203 1.00 92.12 81 SER A C 1
ATOM 626 O O . SER A 1 81 ? -11.853 -8.949 0.933 1.00 92.12 81 SER A O 1
ATOM 628 N N . ARG A 1 82 ? -9.855 -9.533 0.091 1.00 71.56 82 ARG A N 1
ATOM 629 C CA . ARG A 1 82 ? -9.839 -10.868 0.710 1.00 71.56 82 ARG A CA 1
ATOM 630 C C . ARG A 1 82 ? -8.470 -11.297 1.207 1.00 71.56 82 ARG A C 1
ATOM 632 O O . ARG A 1 82 ? -7.502 -11.067 0.451 1.00 71.56 82 ARG A O 1
#

Mean predicted aligned error: 3.45 Å

pLDDT: mean 94.28, std 7.07, range [53.75, 98.38]

Secondary structure (DSSP, 8-state):
-TT--HHHHHHHTT-EE-TTT-SEEEEEEEETTEEEEEEE--TT--PPP---SS-------SSS-EEEEEESSSEEEEEE--

Sequence (82 aa):
MDSLTAAQVCAELNLQPLEGEGGMWGPINRNESGNSIYFLMESPDFSAWHVLEESETWLHIAGAPVALHTIDQNLEIHTLSR

Solvent-accessible surface area (backbone atoms only — not comparable to full-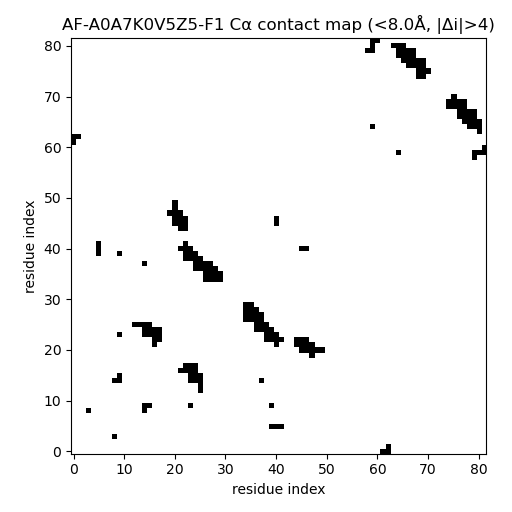atom values): 5534 Å² total; per-residue (Å²): 128,94,84,64,54,71,70,51,49,30,63,77,64,64,37,42,76,36,85,94,34,46,36,31,30,32,82,74,49,77,58,99,90,50,70,45,63,51,75,50,72,58,89,92,57,54,74,51,94,81,85,71,96,64,93,84,85,90,78,55,86,73,84,75,66,43,78,49,74,47,74,79,97,54,84,45,78,43,81,45,75,102